Protein AF-A0A377XNQ2-F1 (afdb_monomer_lite)

Sequence (68 aa):
MHELICTSATGVAASYFVVGEIYTADEKWRITTPNPDESLALWTVENYRIYSIAGDSESAVIATFTEE

Foldseek 3Di:
DFKKAWCAAADPRVQFHDHRDIFDADPQQKTWGADPVRDIDIFHADPQFTWDPPVDPDTDTGIGIDGD

Organism: Klebsiella pneumoniae (NCBI:txid573)

Radius of gyration: 11.54 Å; chains: 1; bounding box: 29×27×27 Å

Secondary structure (DSSP, 8-state):
-EEEEEEEE-GGGGGT--TT-EEEE-TTSEEEEE-TTS-EEEEE-BTTEEEEE-SSS-EEEEEEEEE-

pLDDT: mean 90.34, std 10.0, range [55.38, 97.81]

Structure (mmCIF, N/CA/C/O backbone):
data_AF-A0A377XNQ2-F1
#
_entry.id   AF-A0A377XNQ2-F1
#
loop_
_atom_site.group_PDB
_atom_site.id
_atom_site.type_symbol
_atom_site.label_atom_id
_atom_site.label_alt_id
_atom_site.label_comp_id
_atom_site.label_asym_id
_atom_site.label_entity_id
_atom_site.label_seq_id
_atom_site.pdbx_PDB_ins_code
_atom_site.Cartn_x
_atom_site.Cartn_y
_atom_site.Cartn_z
_atom_site.occupancy
_atom_site.B_iso_or_equiv
_atom_site.auth_seq_id
_atom_site.auth_comp_id
_atom_site.auth_asym_id
_atom_site.auth_atom_id
_atom_site.pdbx_PDB_model_num
ATOM 1 N N . MET A 1 1 ? -5.601 3.654 14.219 1.00 86.75 1 MET A N 1
ATOM 2 C CA . MET A 1 1 ? -5.169 2.787 13.098 1.00 86.75 1 MET A CA 1
ATOM 3 C C . MET A 1 1 ? -6.361 2.591 12.180 1.00 86.75 1 MET A C 1
ATOM 5 O O . MET A 1 1 ? -7.475 2.575 12.693 1.00 86.75 1 MET A O 1
ATOM 9 N N . HIS A 1 2 ? -6.126 2.498 10.874 1.00 93.38 2 HIS A N 1
ATOM 10 C CA . HIS A 1 2 ? -7.154 2.343 9.841 1.00 93.38 2 HIS A CA 1
ATOM 11 C C . HIS A 1 2 ? -6.873 1.073 9.038 1.00 93.38 2 HIS A C 1
ATOM 13 O O . HIS A 1 2 ? -5.724 0.844 8.658 1.00 93.38 2 HIS A O 1
ATOM 19 N N . GLU A 1 3 ? -7.896 0.264 8.786 1.00 96.75 3 GLU A N 1
ATOM 20 C CA . GLU A 1 3 ? -7.809 -0.920 7.927 1.00 96.75 3 GLU A CA 1
ATOM 21 C C . GLU A 1 3 ? -8.280 -0.547 6.524 1.00 96.75 3 GLU A C 1
ATOM 23 O O . GLU A 1 3 ? -9.343 0.050 6.348 1.00 96.75 3 GLU A O 1
ATOM 28 N N . LEU A 1 4 ? -7.424 -0.809 5.537 1.00 96.94 4 LEU A N 1
ATOM 29 C CA . LEU A 1 4 ? -7.586 -0.342 4.169 1.00 96.94 4 LEU A CA 1
ATOM 30 C C . LEU A 1 4 ? -7.467 -1.507 3.192 1.00 96.94 4 LEU A C 1
ATOM 32 O O . LEU A 1 4 ? -6.425 -2.157 3.134 1.00 96.94 4 LEU A O 1
ATOM 36 N N . ILE A 1 5 ? -8.486 -1.721 2.366 1.00 97.81 5 ILE A N 1
ATOM 37 C CA . ILE A 1 5 ? -8.461 -2.729 1.303 1.00 97.81 5 ILE A CA 1
ATOM 38 C C . ILE A 1 5 ? -7.847 -2.104 0.054 1.00 97.81 5 ILE A C 1
ATOM 40 O O . ILE A 1 5 ? -8.344 -1.094 -0.453 1.00 97.81 5 ILE A O 1
ATOM 44 N N . CYS A 1 6 ? -6.774 -2.693 -0.476 1.00 97.25 6 CYS A N 1
ATOM 45 C CA . CYS A 1 6 ? -6.194 -2.234 -1.736 1.00 97.25 6 CYS A CA 1
ATOM 46 C C . CYS A 1 6 ? -7.129 -2.568 -2.910 1.00 97.25 6 CYS A C 1
ATOM 48 O O . CYS A 1 6 ? -7.464 -3.725 -3.146 1.00 97.25 6 CYS A O 1
ATOM 50 N N . THR A 1 7 ? -7.529 -1.562 -3.686 1.00 97.50 7 THR A N 1
ATOM 51 C CA . THR A 1 7 ? -8.415 -1.723 -4.857 1.00 97.50 7 THR A CA 1
ATOM 52 C C . THR A 1 7 ? -7.677 -1.604 -6.185 1.00 97.50 7 THR A C 1
ATOM 54 O O . THR A 1 7 ? -8.123 -2.137 -7.199 1.00 97.50 7 THR A O 1
ATOM 57 N N . SER A 1 8 ? -6.535 -0.917 -6.199 1.00 97.31 8 SER A N 1
ATOM 58 C CA . SER A 1 8 ? -5.625 -0.881 -7.344 1.00 97.31 8 SER A CA 1
ATOM 59 C C . SER A 1 8 ? -4.196 -0.624 -6.885 1.00 97.31 8 SER A C 1
ATOM 61 O O . SER A 1 8 ? -3.981 0.106 -5.917 1.00 97.31 8 SER A O 1
ATOM 63 N N . ALA A 1 9 ? -3.234 -1.198 -7.608 1.00 95.44 9 ALA A N 1
ATOM 64 C CA . ALA A 1 9 ? -1.806 -0.967 -7.433 1.00 95.44 9 ALA A CA 1
ATOM 65 C C . ALA A 1 9 ? -1.113 -1.010 -8.804 1.00 95.44 9 ALA A C 1
ATOM 67 O O . ALA A 1 9 ? -1.326 -1.936 -9.589 1.00 95.44 9 ALA A O 1
ATOM 68 N N . THR A 1 10 ? -0.311 0.003 -9.117 1.00 93.19 10 THR A N 1
ATOM 69 C CA . THR A 1 10 ? 0.404 0.150 -10.391 1.00 93.19 10 THR A CA 1
ATOM 70 C C . THR A 1 10 ? 1.812 0.701 -10.159 1.00 93.19 10 THR A C 1
ATOM 72 O O . THR A 1 10 ? 2.159 1.155 -9.068 1.00 93.19 10 THR A O 1
ATOM 75 N N . GLY A 1 11 ? 2.659 0.645 -11.191 1.00 8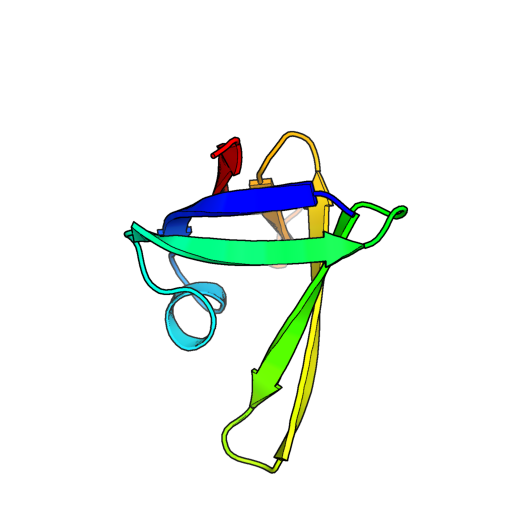9.75 11 GLY A N 1
ATOM 76 C CA . GLY A 1 11 ? 4.030 1.151 -11.114 1.00 89.75 11 GLY A CA 1
ATOM 77 C C . GLY A 1 11 ? 4.812 0.503 -9.971 1.00 89.75 11 GLY A C 1
ATOM 78 O O . GLY A 1 11 ? 4.751 -0.709 -9.784 1.00 89.75 11 GLY A O 1
ATOM 79 N N . VAL A 1 12 ? 5.522 1.319 -9.186 1.00 89.00 12 VAL A N 1
ATOM 80 C CA . VAL A 1 12 ? 6.298 0.827 -8.039 1.00 89.00 12 VAL A CA 1
ATOM 81 C C . VAL A 1 12 ? 5.411 0.169 -6.978 1.00 89.00 12 VAL A C 1
ATOM 83 O O . VAL A 1 12 ? 5.816 -0.844 -6.425 1.00 89.00 12 VAL A O 1
ATOM 86 N N . ALA A 1 13 ? 4.188 0.663 -6.749 1.00 91.94 13 ALA A N 1
ATOM 87 C CA . ALA A 1 13 ? 3.276 0.133 -5.732 1.00 91.94 13 ALA A CA 1
ATOM 88 C C . ALA A 1 13 ? 2.801 -1.301 -6.020 1.00 91.94 13 ALA A C 1
ATOM 90 O O . ALA A 1 13 ? 2.465 -2.019 -5.082 1.00 91.94 13 ALA A O 1
ATOM 91 N N . ALA A 1 14 ? 2.821 -1.757 -7.278 1.00 92.75 14 ALA A N 1
ATOM 92 C CA . ALA A 1 14 ? 2.418 -3.121 -7.634 1.00 92.75 14 ALA A CA 1
ATOM 93 C C . ALA A 1 14 ? 3.303 -4.210 -6.995 1.00 92.75 14 ALA A C 1
ATOM 95 O O . ALA A 1 14 ? 2.868 -5.350 -6.858 1.00 92.75 14 ALA A O 1
ATOM 96 N N . SER A 1 15 ? 4.525 -3.865 -6.577 1.00 91.31 15 SER A N 1
ATOM 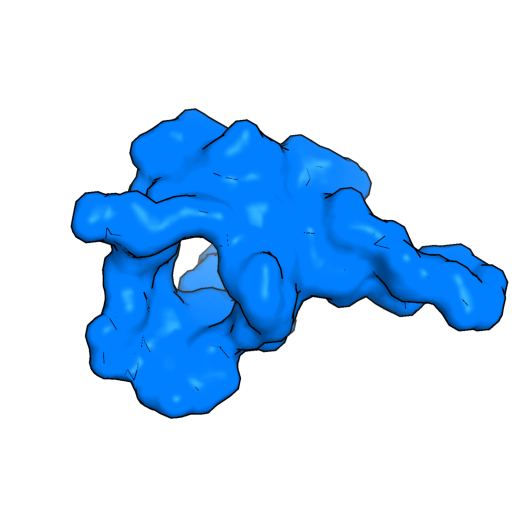97 C CA . SER A 1 15 ? 5.422 -4.778 -5.854 1.00 91.31 15 SER A CA 1
ATOM 98 C C . SER A 1 15 ? 5.176 -4.815 -4.340 1.00 91.31 15 SER A C 1
ATOM 100 O O . SER A 1 15 ? 5.792 -5.624 -3.652 1.00 91.31 15 SER A O 1
ATOM 102 N N . TYR A 1 16 ? 4.311 -3.941 -3.819 1.00 93.31 16 TYR A N 1
ATOM 103 C CA . TYR A 1 16 ? 4.085 -3.752 -2.379 1.00 93.31 16 TYR A CA 1
ATOM 104 C C . TYR A 1 16 ? 2.640 -4.000 -1.959 1.00 93.31 16 TYR A C 1
ATOM 106 O O . TYR A 1 16 ? 2.389 -4.393 -0.819 1.00 93.31 16 TYR A O 1
ATOM 114 N N . PHE A 1 17 ? 1.698 -3.770 -2.872 1.00 95.12 17 PHE A N 1
ATOM 115 C CA . PHE A 1 17 ? 0.272 -3.857 -2.608 1.00 95.12 17 PHE A CA 1
ATOM 116 C C . PHE A 1 17 ? -0.391 -4.884 -3.523 1.00 95.12 17 PHE A C 1
ATOM 118 O O . PHE A 1 17 ? -0.224 -4.853 -4.742 1.00 95.12 17 PHE A O 1
ATOM 125 N N . VAL A 1 18 ? -1.168 -5.777 -2.921 1.00 96.00 18 VAL A N 1
ATOM 126 C CA . VAL A 1 18 ? -1.947 -6.815 -3.589 1.00 96.00 18 VAL A CA 1
ATOM 127 C C . VAL A 1 18 ? -3.412 -6.401 -3.540 1.00 96.00 18 VAL A C 1
ATOM 129 O O . VAL A 1 18 ? -3.948 -6.094 -2.478 1.00 96.00 18 VAL A O 1
ATOM 132 N N . VAL A 1 19 ? -4.066 -6.372 -4.700 1.00 96.75 19 VAL A N 1
ATOM 133 C CA . VAL A 1 19 ? -5.484 -6.004 -4.795 1.00 96.75 19 VAL A CA 1
ATOM 134 C C . VAL A 1 19 ? -6.340 -7.020 -4.036 1.00 96.75 19 VAL A C 1
ATOM 136 O O . VAL A 1 19 ? -6.225 -8.221 -4.268 1.00 96.75 19 VAL A O 1
ATOM 139 N N . GLY A 1 20 ? -7.215 -6.521 -3.164 1.00 96.06 20 GLY A N 1
ATOM 140 C CA . GLY A 1 20 ? -8.082 -7.308 -2.288 1.00 96.06 20 GLY A CA 1
ATOM 141 C C . GLY A 1 20 ? -7.504 -7.574 -0.897 1.00 96.06 20 GLY A C 1
ATOM 142 O O . GLY A 1 20 ? -8.259 -7.973 -0.018 1.00 96.06 20 GLY A O 1
ATOM 143 N N . GLU A 1 21 ? -6.212 -7.320 -0.673 1.00 97.44 21 GLU A N 1
ATOM 144 C CA . GLU A 1 21 ? -5.593 -7.479 0.646 1.00 97.44 21 GLU A CA 1
ATOM 145 C C . GLU A 1 21 ? -5.802 -6.242 1.528 1.00 97.44 21 GLU A C 1
ATOM 147 O O . GLU A 1 21 ? -5.934 -5.110 1.042 1.00 97.44 21 GLU A O 1
ATOM 152 N N . ILE A 1 22 ? -5.803 -6.485 2.840 1.00 97.19 22 ILE A N 1
ATOM 153 C CA . ILE A 1 22 ? -5.977 -5.468 3.877 1.00 97.19 22 ILE A CA 1
ATOM 154 C C . ILE A 1 22 ? -4.610 -4.983 4.353 1.00 97.19 22 ILE A C 1
ATOM 156 O O . ILE A 1 22 ? -3.711 -5.766 4.664 1.00 97.19 22 ILE A O 1
ATOM 160 N N . TYR A 1 23 ? -4.477 -3.667 4.455 1.00 96.38 23 TYR A N 1
ATOM 161 C CA . TYR A 1 23 ? -3.290 -2.985 4.939 1.00 96.38 23 TYR A CA 1
ATOM 162 C C . TYR A 1 23 ? -3.653 -2.083 6.110 1.00 96.38 23 TYR A C 1
ATOM 164 O O . TYR A 1 23 ? -4.616 -1.318 6.053 1.00 96.38 23 TYR A O 1
ATOM 172 N N . THR A 1 24 ? -2.850 -2.131 7.171 1.00 96.88 24 THR A N 1
ATOM 173 C CA . THR A 1 24 ? -3.030 -1.250 8.325 1.00 96.88 24 THR A CA 1
ATOM 174 C C . THR A 1 24 ? -2.261 0.050 8.118 1.00 96.88 24 THR A C 1
ATOM 176 O O . THR A 1 24 ? -1.029 0.053 8.045 1.00 96.88 24 THR A O 1
ATOM 179 N N . ALA A 1 25 ? -2.985 1.165 8.070 1.00 96.50 25 ALA A N 1
ATOM 180 C CA . ALA A 1 25 ? -2.404 2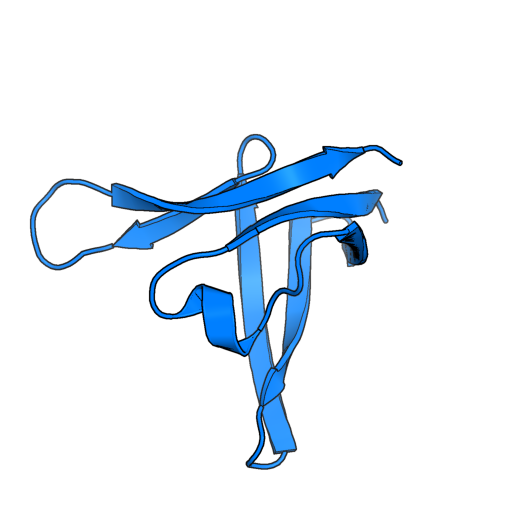.493 8.170 1.00 96.50 25 ALA A CA 1
ATOM 181 C C . ALA A 1 25 ? -2.371 2.962 9.634 1.00 96.50 25 ALA A C 1
ATOM 183 O O . ALA A 1 25 ? -3.325 2.785 10.403 1.00 96.50 25 ALA A O 1
ATOM 184 N N . ASP A 1 26 ? -1.262 3.580 10.035 1.00 96.00 26 ASP A N 1
ATOM 185 C CA . ASP A 1 26 ? -1.152 4.199 11.354 1.00 96.00 26 ASP A CA 1
ATOM 186 C C . ASP A 1 26 ? -2.024 5.466 11.480 1.00 96.00 26 ASP A C 1
ATOM 188 O O . ASP A 1 26 ? -2.687 5.897 10.539 1.00 96.00 26 ASP A O 1
ATOM 192 N N . GLU A 1 27 ? -2.044 6.090 12.661 1.00 95.19 27 GLU A N 1
ATOM 193 C CA . GLU A 1 27 ? -2.831 7.315 12.912 1.00 95.19 27 GLU A CA 1
ATOM 194 C C . GLU A 1 27 ? -2.406 8.518 12.054 1.00 95.19 27 GLU A C 1
ATOM 196 O O . GLU A 1 27 ? -3.110 9.524 11.996 1.00 95.19 27 GLU A O 1
ATOM 20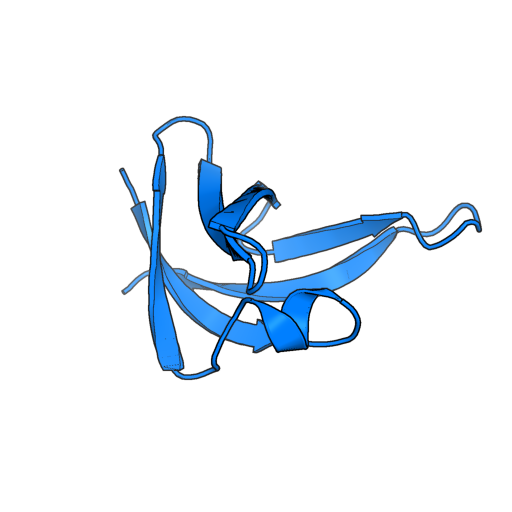1 N N . LYS A 1 28 ? -1.249 8.433 11.390 1.00 95.69 28 LYS A N 1
ATOM 202 C CA . LYS A 1 28 ? -0.744 9.448 10.463 1.00 95.69 28 LYS A CA 1
ATOM 203 C C . LYS A 1 28 ? -0.970 9.048 9.004 1.00 95.69 28 LYS A C 1
ATOM 205 O O . LYS A 1 28 ? -0.346 9.645 8.130 1.00 95.69 28 LYS A O 1
ATOM 210 N N . TRP A 1 29 ? -1.837 8.065 8.750 1.00 95.75 29 TRP A N 1
ATOM 211 C CA . TRP A 1 29 ? -2.154 7.547 7.420 1.00 95.75 29 TRP A CA 1
ATOM 212 C C . TRP A 1 29 ? -0.941 6.972 6.685 1.00 95.75 29 TRP A C 1
ATOM 214 O O . TRP A 1 29 ? -0.765 7.182 5.485 1.00 95.75 29 TRP A O 1
ATOM 224 N N . ARG A 1 30 ? -0.078 6.242 7.400 1.00 96.69 30 ARG A N 1
ATOM 225 C CA . ARG A 1 30 ? 1.105 5.611 6.803 1.00 96.69 30 ARG A CA 1
ATOM 226 C C . ARG A 1 30 ? 1.013 4.096 6.838 1.00 96.69 30 ARG A C 1
ATOM 228 O O . ARG A 1 30 ? 0.746 3.529 7.895 1.00 96.69 30 ARG A O 1
ATOM 235 N N . ILE A 1 31 ? 1.302 3.456 5.708 1.00 96.38 31 ILE A N 1
ATOM 236 C CA . ILE A 1 31 ? 1.428 2.000 5.592 1.00 96.38 31 ILE A CA 1
ATOM 237 C C . ILE A 1 31 ? 2.912 1.648 5.502 1.00 96.38 31 ILE A C 1
ATOM 239 O O . ILE A 1 31 ? 3.660 2.276 4.751 1.00 96.38 31 ILE A O 1
ATOM 243 N N . THR A 1 32 ? 3.336 0.636 6.256 1.00 95.94 32 THR A N 1
ATOM 244 C CA . THR A 1 32 ? 4.692 0.081 6.165 1.00 95.94 32 THR A CA 1
ATOM 245 C C . THR A 1 32 ? 4.634 -1.296 5.521 1.00 95.94 32 THR A C 1
ATOM 247 O O . THR A 1 32 ? 3.875 -2.151 5.971 1.00 95.94 32 THR A O 1
ATOM 250 N N . THR A 1 33 ? 5.435 -1.519 4.483 1.00 94.12 33 THR A N 1
ATOM 251 C CA . THR A 1 33 ? 5.486 -2.787 3.738 1.00 94.12 33 THR A CA 1
ATOM 252 C C . THR A 1 33 ? 6.919 -3.319 3.691 1.00 94.12 33 THR A C 1
ATOM 254 O O . THR A 1 33 ? 7.843 -2.515 3.534 1.00 94.12 33 THR A O 1
ATOM 257 N N . PRO A 1 34 ? 7.137 -4.640 3.788 1.00 92.19 34 PRO A N 1
ATOM 258 C CA . PRO A 1 34 ? 8.472 -5.219 3.673 1.00 92.19 34 PRO A CA 1
ATOM 259 C C . PRO A 1 34 ? 8.986 -5.181 2.228 1.00 92.19 34 PRO A C 1
ATOM 261 O O . PRO A 1 34 ? 8.221 -5.370 1.283 1.00 92.19 34 PRO A O 1
ATOM 264 N N . ASN A 1 35 ? 10.291 -4.975 2.062 1.00 85.81 35 ASN A N 1
ATOM 265 C CA . ASN A 1 35 ? 11.010 -5.219 0.815 1.00 85.81 35 ASN A CA 1
ATOM 266 C C . ASN A 1 35 ? 11.610 -6.639 0.788 1.00 85.81 35 ASN A C 1
ATOM 268 O O . ASN A 1 35 ? 11.854 -7.230 1.844 1.00 85.81 35 ASN A O 1
ATOM 272 N N . PRO A 1 36 ? 11.944 -7.168 -0.406 1.00 77.69 36 PRO A N 1
ATOM 273 C CA . PRO A 1 36 ? 12.688 -8.423 -0.537 1.00 77.69 36 PRO A CA 1
ATOM 274 C C . PRO A 1 36 ? 14.082 -8.410 0.107 1.00 77.69 36 PRO A C 1
ATOM 276 O O . PRO A 1 36 ? 14.619 -9.469 0.409 1.00 77.69 36 PRO A O 1
ATOM 279 N N . ASP A 1 37 ? 14.678 -7.230 0.294 1.00 86.19 37 ASP A N 1
ATOM 280 C CA . ASP A 1 37 ? 15.999 -7.033 0.904 1.00 86.19 37 ASP A CA 1
ATOM 281 C C . ASP A 1 37 ? 15.940 -6.812 2.428 1.00 86.19 37 ASP A C 1
ATOM 283 O O . ASP A 1 37 ? 16.900 -6.321 3.017 1.00 86.19 37 ASP A O 1
ATOM 287 N N . GLU A 1 38 ? 14.807 -7.152 3.054 1.00 82.56 38 GLU A N 1
ATOM 288 C CA . GLU A 1 38 ? 14.509 -6.971 4.484 1.00 82.56 38 GLU A CA 1
ATOM 289 C C . GLU A 1 38 ? 14.380 -5.509 4.944 1.00 82.56 38 GLU A C 1
ATOM 291 O O . GLU A 1 38 ? 14.069 -5.251 6.111 1.00 82.56 38 GLU A O 1
ATOM 296 N N . SER A 1 39 ? 14.546 -4.530 4.050 1.00 90.38 39 SER A N 1
ATOM 297 C CA . SER A 1 39 ? 14.245 -3.137 4.377 1.00 90.38 39 SER A CA 1
ATOM 298 C C . SER A 1 39 ? 12.731 -2.883 4.433 1.00 90.38 39 SER A C 1
ATOM 300 O O . SER A 1 39 ? 11.916 -3.679 3.965 1.00 90.38 39 SER A O 1
ATOM 302 N N . LEU A 1 40 ? 12.328 -1.758 5.027 1.00 92.25 40 LEU A N 1
ATOM 303 C CA . LEU A 1 40 ? 10.926 -1.349 5.107 1.00 92.25 40 LEU A CA 1
ATOM 304 C C . LEU A 1 40 ? 10.672 -0.166 4.175 1.00 92.25 40 LEU A C 1
ATOM 306 O O . LEU A 1 40 ? 11.379 0.842 4.235 1.00 92.25 40 LEU A O 1
ATOM 310 N N . ALA A 1 41 ? 9.634 -0.273 3.350 1.00 92.19 41 ALA A N 1
ATOM 311 C CA . ALA A 1 41 ? 9.098 0.843 2.586 1.00 92.19 41 ALA A CA 1
ATOM 312 C C . ALA A 1 41 ? 7.953 1.500 3.365 1.00 92.19 41 ALA A C 1
ATOM 314 O O . ALA A 1 41 ? 7.102 0.816 3.937 1.00 92.19 41 ALA A O 1
ATOM 315 N N . LEU A 1 42 ? 7.945 2.832 3.384 1.00 94.50 42 LEU A N 1
ATOM 316 C CA . LEU A 1 42 ? 6.925 3.639 4.045 1.00 94.50 42 LEU A CA 1
ATOM 317 C C . LEU A 1 42 ? 6.123 4.403 2.995 1.00 94.50 42 LEU A C 1
ATOM 319 O O . LEU A 1 42 ? 6.694 5.126 2.178 1.00 94.50 42 LEU A O 1
ATOM 323 N N . TRP A 1 43 ? 4.804 4.283 3.067 1.00 94.44 43 TRP A N 1
ATOM 324 C CA . TRP A 1 43 ? 3.874 4.894 2.128 1.00 94.44 43 TRP A CA 1
ATOM 325 C C . TRP A 1 43 ? 2.916 5.817 2.858 1.00 94.44 43 TRP A C 1
ATOM 327 O O . TRP A 1 43 ? 2.314 5.415 3.851 1.00 94.44 43 TRP A O 1
ATOM 337 N N . THR A 1 44 ? 2.743 7.033 2.351 1.00 95.31 44 THR A N 1
ATOM 338 C CA . THR A 1 44 ? 1.723 7.959 2.850 1.00 95.31 44 THR A CA 1
ATOM 339 C C . THR A 1 44 ? 0.458 7.796 2.023 1.00 95.31 44 THR A C 1
ATOM 341 O O . THR A 1 44 ? 0.498 7.918 0.798 1.00 95.31 44 THR A O 1
ATOM 344 N N . VAL A 1 45 ? -0.656 7.534 2.697 1.00 94.44 45 VAL A N 1
ATOM 345 C CA . VAL A 1 45 ? -1.988 7.479 2.102 1.00 94.44 45 VAL A CA 1
ATOM 346 C C . VAL A 1 45 ? -2.643 8.846 2.266 1.00 94.44 45 VAL A C 1
ATOM 348 O O . VAL A 1 45 ? -2.807 9.344 3.375 1.00 94.44 45 VAL A O 1
ATOM 351 N N . GLU A 1 46 ? -3.048 9.450 1.159 1.00 94.56 46 GLU A N 1
ATOM 352 C CA . GLU A 1 46 ? -3.794 10.704 1.130 1.00 94.56 46 GLU A CA 1
ATOM 353 C C . GLU A 1 46 ? -5.074 10.487 0.323 1.00 94.56 46 GLU A C 1
ATOM 355 O O . GLU A 1 46 ? -5.024 9.986 -0.797 1.00 94.56 46 GLU A O 1
ATOM 360 N N . ASN A 1 47 ? -6.240 10.830 0.881 1.00 94.56 47 ASN A N 1
ATOM 361 C CA . ASN A 1 47 ? -7.540 10.611 0.226 1.00 94.56 47 ASN A CA 1
ATOM 362 C C . ASN A 1 47 ? -7.723 9.167 -0.290 1.00 94.56 47 ASN A C 1
ATOM 364 O O . ASN A 1 47 ? -8.165 8.955 -1.422 1.00 94.56 47 ASN A O 1
ATOM 368 N N . TYR A 1 48 ? -7.334 8.184 0.530 1.00 95.69 48 TYR A N 1
ATOM 369 C CA . TYR A 1 48 ? -7.318 6.755 0.189 1.00 95.69 48 TYR A CA 1
ATOM 370 C C . TYR A 1 48 ? -6.463 6.401 -1.037 1.00 95.69 48 TYR A C 1
ATOM 372 O O . TYR A 1 48 ? -6.728 5.421 -1.733 1.00 95.69 48 TYR A O 1
ATOM 380 N N . ARG A 1 49 ? -5.435 7.196 -1.339 1.00 95.69 49 ARG A N 1
ATOM 381 C CA . ARG A 1 49 ? -4.555 6.995 -2.490 1.00 95.69 49 ARG A CA 1
ATOM 382 C C . ARG A 1 49 ? -3.097 7.173 -2.108 1.00 95.69 49 ARG A C 1
ATOM 384 O O . ARG A 1 49 ? -2.761 7.952 -1.222 1.00 95.69 49 ARG A O 1
ATOM 391 N N . ILE A 1 50 ? -2.228 6.464 -2.813 1.00 94.81 50 ILE A N 1
ATOM 392 C CA . ILE A 1 50 ? -0.787 6.703 -2.792 1.00 94.81 50 ILE A CA 1
ATOM 393 C C . ILE A 1 50 ? -0.413 7.349 -4.118 1.00 94.81 50 ILE A C 1
ATOM 395 O O . ILE A 1 50 ? -0.781 6.859 -5.191 1.00 94.81 50 ILE A O 1
ATOM 399 N N . TYR A 1 51 ? 0.347 8.432 -4.024 1.00 91.50 51 TYR A N 1
ATOM 400 C CA . TYR A 1 51 ? 0.810 9.209 -5.161 1.00 91.50 51 TYR A CA 1
ATOM 401 C C . TYR A 1 51 ? 2.312 9.012 -5.362 1.00 91.50 51 TYR A C 1
ATOM 403 O O . TYR A 1 51 ? 3.088 9.011 -4.407 1.00 91.50 51 TYR A O 1
ATOM 411 N N . SER A 1 52 ? 2.726 8.863 -6.615 1.00 85.69 52 SER A N 1
ATOM 412 C CA . SER A 1 52 ? 4.125 8.908 -7.026 1.00 85.69 52 SER A CA 1
ATOM 413 C C . SER A 1 52 ? 4.422 10.256 -7.667 1.00 85.69 52 SER A C 1
ATOM 415 O O . SER A 1 52 ? 3.665 10.714 -8.525 1.00 85.69 52 SER A O 1
ATOM 417 N N . ILE A 1 53 ? 5.533 10.878 -7.273 1.00 74.50 53 ILE A N 1
ATOM 418 C CA . ILE A 1 53 ? 6.065 12.053 -7.965 1.00 74.50 53 ILE A CA 1
ATOM 419 C C . ILE A 1 53 ? 6.821 11.534 -9.186 1.00 74.50 53 ILE A C 1
ATOM 421 O O . ILE A 1 53 ? 7.950 11.055 -9.074 1.00 74.50 53 ILE A O 1
ATOM 425 N N . ALA A 1 54 ? 6.184 11.588 -10.351 1.00 62.19 54 ALA A N 1
ATOM 426 C CA . ALA A 1 54 ? 6.706 11.001 -11.574 1.00 62.19 54 ALA A CA 1
ATOM 427 C C . ALA A 1 54 ? 7.662 11.946 -12.321 1.00 62.19 54 ALA A C 1
ATOM 429 O O . ALA A 1 54 ? 7.514 12.086 -13.521 1.00 62.19 54 ALA A O 1
ATOM 430 N N . GLY A 1 55 ? 8.629 12.590 -11.651 1.00 56.66 55 GLY A N 1
ATOM 431 C CA . GLY A 1 55 ? 9.693 13.411 -12.273 1.00 56.66 55 GLY A CA 1
ATOM 432 C C . GLY A 1 55 ? 9.251 14.698 -13.000 1.00 56.66 55 GLY A C 1
ATOM 433 O O . GLY A 1 55 ? 9.945 15.708 -12.916 1.00 56.66 55 GLY A O 1
ATOM 434 N N . ASP A 1 56 ? 8.095 14.685 -13.652 1.00 55.38 56 ASP A N 1
ATOM 435 C CA . ASP A 1 56 ? 7.335 15.821 -14.139 1.00 55.38 56 ASP A CA 1
ATOM 436 C C . ASP A 1 56 ? 6.398 16.333 -13.037 1.00 55.38 56 ASP A C 1
ATOM 438 O O . ASP A 1 56 ? 6.141 15.676 -12.028 1.00 55.38 56 ASP A O 1
ATOM 442 N N . SER A 1 57 ? 5.893 17.550 -13.212 1.00 58.62 57 SER A N 1
ATOM 443 C CA . SER A 1 57 ? 5.143 18.314 -12.202 1.00 58.62 57 SER A CA 1
ATOM 444 C C . SER A 1 57 ? 3.781 17.711 -11.813 1.00 58.62 57 SER A C 1
ATOM 446 O O . SER A 1 57 ? 3.061 18.300 -11.006 1.00 58.62 57 SER A O 1
ATOM 448 N N . GLU A 1 58 ? 3.432 16.538 -12.341 1.00 66.88 58 GLU A N 1
ATOM 449 C CA . GLU A 1 58 ? 2.168 15.855 -12.096 1.00 66.88 58 GLU A CA 1
ATOM 450 C C . GLU A 1 58 ? 2.379 14.608 -11.224 1.00 66.88 58 GLU A C 1
ATOM 452 O O . GLU A 1 58 ? 3.159 13.705 -11.531 1.00 66.88 58 GLU A O 1
ATOM 457 N N . SER A 1 59 ? 1.668 14.562 -10.096 1.00 78.44 59 SER A N 1
ATOM 458 C CA . SER A 1 59 ? 1.635 13.384 -9.227 1.00 78.44 59 SER A CA 1
ATOM 459 C C . SER A 1 59 ? 0.702 12.332 -9.827 1.00 78.44 59 SER A C 1
ATOM 461 O O . SER A 1 59 ? -0.450 12.636 -10.136 1.00 78.44 59 SER A O 1
ATOM 463 N N . ALA A 1 60 ? 1.164 11.089 -9.958 1.00 87.62 60 ALA A N 1
ATOM 464 C CA . ALA A 1 60 ? 0.361 9.981 -10.475 1.00 87.62 60 ALA A CA 1
ATOM 465 C C . ALA A 1 60 ?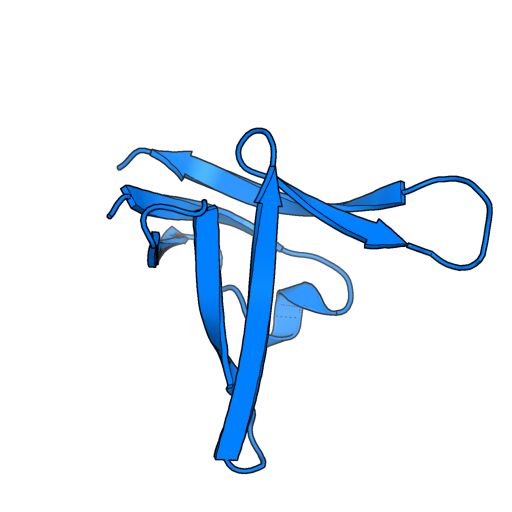 -0.161 9.099 -9.333 1.00 87.62 60 ALA A C 1
ATOM 467 O O . ALA A 1 60 ? 0.598 8.732 -8.438 1.00 87.62 60 ALA A O 1
ATOM 468 N N . VAL A 1 61 ? -1.441 8.715 -9.369 1.00 91.06 61 VAL A N 1
ATOM 469 C CA . VAL A 1 61 ? -1.996 7.734 -8.420 1.00 91.06 61 VAL A CA 1
ATOM 470 C C . VAL A 1 61 ? -1.450 6.351 -8.766 1.00 91.06 61 VAL A C 1
ATOM 472 O O . VAL A 1 61 ? -1.692 5.848 -9.863 1.00 91.06 61 VAL A O 1
ATOM 475 N N . ILE A 1 62 ? -0.735 5.737 -7.825 1.00 93.62 62 ILE A N 1
ATOM 476 C CA . ILE A 1 62 ? -0.121 4.412 -7.992 1.00 93.62 62 ILE A CA 1
ATOM 477 C C . ILE A 1 62 ? -0.748 3.339 -7.103 1.00 93.62 62 ILE A C 1
ATOM 479 O O . ILE A 1 62 ? -0.566 2.158 -7.369 1.00 93.62 62 ILE A O 1
ATOM 483 N N . ALA A 1 63 ? -1.522 3.717 -6.084 1.00 94.12 63 ALA A N 1
ATOM 484 C CA . ALA A 1 63 ? -2.400 2.787 -5.384 1.00 94.12 63 ALA A CA 1
ATOM 485 C C . ALA A 1 63 ? -3.672 3.484 -4.903 1.00 94.12 63 ALA A C 1
ATOM 487 O O . ALA A 1 63 ? -3.641 4.673 -4.580 1.00 94.12 63 ALA A O 1
ATOM 488 N N . THR A 1 64 ? -4.778 2.744 -4.842 1.00 96.44 64 THR A N 1
ATOM 489 C CA . THR A 1 64 ? -6.061 3.212 -4.293 1.00 96.44 64 THR A CA 1
ATOM 490 C C . THR A 1 64 ? -6.570 2.218 -3.263 1.00 96.44 64 THR A C 1
ATOM 492 O O . THR A 1 64 ? -6.408 1.009 -3.434 1.00 96.44 64 THR A O 1
ATOM 495 N N . PHE A 1 65 ? -7.220 2.730 -2.226 1.00 96.81 65 PHE A N 1
ATOM 496 C CA . PHE A 1 65 ? -7.758 1.968 -1.113 1.00 96.81 65 PHE A CA 1
ATOM 497 C C . PHE A 1 65 ? -9.228 2.311 -0.863 1.00 96.81 65 PHE A C 1
ATOM 499 O O . PHE A 1 65 ? -9.722 3.351 -1.303 1.00 96.81 65 PHE A O 1
ATOM 506 N N . THR A 1 66 ? -9.915 1.441 -0.136 1.00 95.94 66 THR A N 1
ATOM 507 C CA . THR A 1 66 ? -11.198 1.723 0.521 1.00 95.94 66 THR A CA 1
ATOM 508 C C . THR A 1 66 ? -11.105 1.300 1.980 1.00 95.94 66 THR A C 1
ATOM 510 O O . THR A 1 66 ? -10.206 0.542 2.336 1.00 95.94 66 THR A O 1
ATOM 513 N N . GLU A 1 67 ? -12.007 1.789 2.826 1.00 91.69 67 GLU A N 1
ATOM 514 C CA . GLU A 1 67 ? -12.167 1.224 4.172 1.00 91.69 67 GLU A CA 1
ATOM 515 C C . GLU A 1 67 ? -12.698 -0.213 4.073 1.00 91.69 67 GLU A C 1
ATOM 517 O O . GLU A 1 67 ? -13.338 -0.564 3.073 1.00 91.69 67 GLU A O 1
ATOM 522 N N . GLU A 1 68 ? -12.370 -1.029 5.075 1.00 78.56 68 GLU A N 1
ATOM 523 C CA . GLU A 1 68 ? -12.997 -2.340 5.287 1.00 78.56 68 GLU A CA 1
ATOM 524 C C . GLU A 1 68 ? -14.484 -2.218 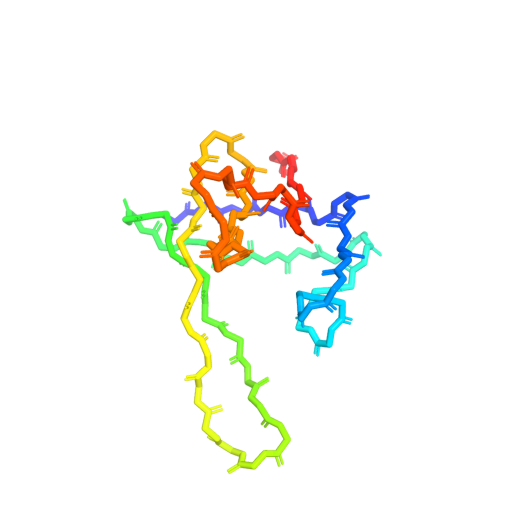5.656 1.00 78.56 68 GLU A C 1
ATOM 526 O O . GLU A 1 68 ? -14.832 -1.330 6.471 1.00 78.56 68 GLU A O 1
#